Protein AF-A0A852L9F6-F1 (afdb_monomer_lite)

pLDDT: mean 70.41, std 18.65, range [31.23, 95.06]

Secondary structure (DSSP, 8-state):
---------------S---GGGG--S-----GGGPPPEEEEE--EE---TTT--HHHHHHHHHHTTS--TTGGGS-EE---EEEEE-PPPSS-SSEE-TTSPBPSS---TTSPPEEPPPPPPSSGGG-------

Structure (mmCIF, N/CA/C/O backbone):
data_AF-A0A852L9F6-F1
#
_entry.id   AF-A0A852L9F6-F1
#
loop_
_atom_site.group_PDB
_atom_site.id
_atom_site.type_symbol
_atom_site.label_atom_id
_atom_site.label_alt_id
_atom_site.label_comp_id
_atom_site.label_asym_id
_atom_site.label_entity_id
_atom_site.label_seq_id
_atom_site.pdbx_PDB_ins_code
_atom_site.Cartn_x
_atom_site.Cartn_y
_atom_site.Cartn_z
_atom_site.occupancy
_atom_site.B_iso_or_equiv
_atom_site.auth_seq_id
_atom_site.auth_comp_id
_atom_site.auth_asym_id
_atom_site.auth_atom_id
_atom_site.pdbx_PDB_model_num
ATOM 1 N N . GLU A 1 1 ? -8.440 -29.178 28.787 1.00 31.23 1 GLU A N 1
ATOM 2 C CA . GLU A 1 1 ? -7.084 -29.389 29.350 1.00 31.23 1 GLU A CA 1
ATOM 3 C C . GLU A 1 1 ? -6.124 -29.654 28.192 1.00 31.23 1 GLU A C 1
ATOM 5 O O . GLU A 1 1 ? -6.527 -30.386 27.310 1.00 31.23 1 GLU A O 1
ATOM 10 N N . ARG A 1 2 ? -4.923 -29.090 28.024 1.00 34.84 2 ARG A N 1
ATOM 11 C CA . ARG A 1 2 ? -4.051 -28.203 28.810 1.00 34.84 2 ARG A CA 1
ATOM 12 C C . ARG A 1 2 ? -3.375 -27.192 27.864 1.00 34.84 2 ARG A C 1
ATOM 14 O O . ARG A 1 2 ? -3.285 -27.401 26.662 1.00 34.84 2 ARG A O 1
ATOM 21 N N . LYS A 1 3 ? -2.952 -26.086 28.472 1.00 38.62 3 LYS A N 1
ATOM 22 C CA . LYS A 1 3 ? -2.401 -24.846 27.912 1.00 38.62 3 LYS A CA 1
ATOM 23 C C . LYS A 1 3 ? -1.037 -25.046 27.232 1.00 38.62 3 LYS A C 1
ATOM 25 O O . LYS A 1 3 ? -0.185 -25.726 27.791 1.00 38.62 3 LYS A O 1
ATOM 30 N N . GLY A 1 4 ? -0.799 -24.340 26.125 1.00 32.19 4 GLY A N 1
ATOM 31 C CA . GLY A 1 4 ? 0.541 -24.002 25.630 1.00 32.19 4 GLY A CA 1
ATOM 32 C C . GLY A 1 4 ? 0.842 -22.534 25.937 1.00 32.19 4 GLY A C 1
ATOM 33 O O . GLY A 1 4 ? 0.321 -21.642 25.274 1.00 32.19 4 GLY A O 1
ATOM 34 N N . SER A 1 5 ? 1.605 -22.298 27.004 1.00 32.66 5 SER A N 1
ATOM 35 C CA . SER A 1 5 ? 1.958 -20.986 27.554 1.00 32.66 5 SER A CA 1
ATOM 36 C C . SER A 1 5 ? 3.042 -20.312 26.707 1.00 32.66 5 SER A C 1
ATOM 38 O O . SER A 1 5 ? 4.211 -20.675 26.799 1.00 32.66 5 SER A O 1
ATOM 40 N N . TRP A 1 6 ? 2.675 -19.312 25.903 1.00 37.53 6 TRP A N 1
ATOM 41 C CA . TRP A 1 6 ? 3.629 -18.397 25.267 1.00 37.53 6 TRP A CA 1
ATOM 42 C C . TRP A 1 6 ? 4.021 -17.305 26.258 1.00 37.53 6 TRP A C 1
ATOM 44 O O . TRP A 1 6 ? 3.552 -16.174 26.181 1.00 37.53 6 TRP A O 1
ATOM 54 N N . SER A 1 7 ? 4.824 -17.652 27.258 1.00 41.47 7 SER A N 1
ATOM 55 C CA . SER A 1 7 ? 5.419 -16.682 28.180 1.00 41.47 7 SER A CA 1
ATOM 56 C C . SER A 1 7 ? 6.615 -17.315 28.875 1.00 41.47 7 SER A C 1
ATOM 58 O O . SER A 1 7 ? 6.469 -17.810 29.982 1.00 41.47 7 SER A O 1
ATOM 60 N N . GLU A 1 8 ? 7.777 -17.318 28.219 1.00 33.84 8 GLU A N 1
ATOM 61 C CA . GLU A 1 8 ? 9.081 -17.185 28.884 1.00 33.84 8 GLU A CA 1
ATOM 62 C C . GLU A 1 8 ? 10.215 -17.122 27.856 1.00 33.84 8 GLU A C 1
ATOM 64 O O . GLU A 1 8 ? 10.718 -18.132 27.375 1.00 33.84 8 GLU A O 1
ATOM 69 N N . ARG A 1 9 ? 10.662 -15.904 27.544 1.00 45.84 9 ARG A N 1
ATOM 70 C CA . ARG A 1 9 ? 12.093 -15.615 27.395 1.00 45.84 9 ARG A CA 1
ATOM 71 C C . ARG A 1 9 ? 12.316 -14.132 27.640 1.00 45.84 9 ARG A C 1
ATOM 73 O O . ARG A 1 9 ? 12.169 -13.289 26.762 1.00 45.84 9 ARG A O 1
ATOM 80 N N . ARG A 1 10 ? 12.606 -13.832 28.906 1.00 39.69 10 ARG A N 1
ATOM 81 C CA . ARG A 1 10 ? 13.077 -12.528 29.362 1.00 39.69 10 ARG A CA 1
ATOM 82 C C . ARG A 1 10 ? 14.424 -12.205 28.710 1.00 39.69 10 ARG A C 1
ATOM 84 O O . ARG A 1 10 ? 15.325 -13.033 28.707 1.00 39.69 10 ARG A O 1
ATOM 91 N N . ASN A 1 11 ? 14.512 -10.959 28.263 1.00 34.44 11 ASN A N 1
ATOM 92 C CA . ASN A 1 11 ? 15.626 -10.035 28.443 1.00 34.44 11 ASN A CA 1
ATOM 93 C C . ASN A 1 11 ? 17.034 -10.476 27.988 1.00 34.44 11 ASN A C 1
ATOM 95 O O . ASN A 1 11 ? 17.778 -11.112 28.729 1.00 34.44 11 ASN A O 1
ATOM 99 N N . SER A 1 12 ? 17.459 -9.958 26.834 1.00 34.72 12 SER A N 1
ATOM 100 C CA . SER A 1 12 ? 18.851 -9.537 26.650 1.00 34.72 12 SER A CA 1
ATOM 101 C C . SER A 1 12 ? 18.874 -8.179 25.947 1.00 34.72 12 SER A C 1
ATOM 103 O O . SER A 1 12 ? 18.806 -8.081 24.721 1.00 34.72 12 SER A O 1
ATOM 105 N N . SER A 1 13 ? 18.944 -7.125 26.750 1.00 40.19 13 SER A N 1
ATOM 106 C CA . SER A 1 13 ? 19.384 -5.796 26.350 1.00 40.19 13 SER A CA 1
ATOM 107 C C . SER A 1 13 ? 20.812 -5.860 25.799 1.00 40.19 13 SER A C 1
ATOM 109 O O . SER A 1 13 ? 21.743 -6.069 26.573 1.00 40.19 13 SER A O 1
ATOM 111 N N . ILE A 1 14 ? 20.993 -5.681 24.487 1.00 37.88 14 ILE A N 1
ATOM 112 C CA . ILE A 1 14 ? 22.196 -5.070 23.899 1.00 37.88 14 ILE A CA 1
ATOM 113 C C . ILE A 1 14 ? 21.945 -4.747 22.417 1.00 37.88 14 ILE A C 1
ATOM 115 O O . ILE A 1 14 ? 21.687 -5.628 21.597 1.00 37.88 14 ILE A O 1
ATOM 119 N N . VAL A 1 15 ? 21.935 -3.436 22.157 1.00 39.25 15 VAL A N 1
ATOM 120 C CA . VAL A 1 15 ? 22.547 -2.701 21.041 1.00 39.25 15 VAL A CA 1
ATOM 121 C C . VAL A 1 15 ? 22.519 -3.359 19.657 1.00 39.25 15 VAL A C 1
ATOM 123 O O . VAL A 1 15 ? 23.122 -4.400 19.418 1.00 39.25 15 VAL A O 1
ATOM 126 N N . GLY A 1 16 ? 21.945 -2.622 18.707 1.00 33.94 16 GLY A N 1
ATOM 127 C CA . GLY A 1 16 ? 22.268 -2.751 17.291 1.00 33.94 16 GLY A CA 1
ATOM 128 C C . GLY A 1 16 ? 21.168 -3.418 16.487 1.00 33.94 16 GLY A C 1
ATOM 129 O O . GLY A 1 16 ? 20.831 -4.577 16.712 1.00 33.94 16 GLY A O 1
ATOM 130 N N . ARG A 1 17 ? 20.631 -2.646 15.538 1.00 47.03 17 ARG A N 1
ATOM 131 C CA . ARG A 1 17 ? 19.847 -3.063 14.372 1.00 47.03 17 ARG A CA 1
ATOM 132 C C . ARG A 1 17 ? 20.191 -4.492 13.934 1.00 47.03 17 ARG A C 1
ATOM 134 O O . ARG A 1 17 ? 21.128 -4.703 13.173 1.00 47.03 17 ARG A O 1
ATOM 141 N N . ARG A 1 18 ? 19.432 -5.483 14.405 1.00 39.22 18 ARG A N 1
ATOM 142 C CA . ARG A 1 18 ? 19.470 -6.816 13.811 1.00 39.22 18 ARG A CA 1
ATOM 143 C C . ARG A 1 18 ? 18.536 -6.768 12.624 1.00 39.22 18 ARG A C 1
ATOM 145 O O . ARG A 1 18 ? 17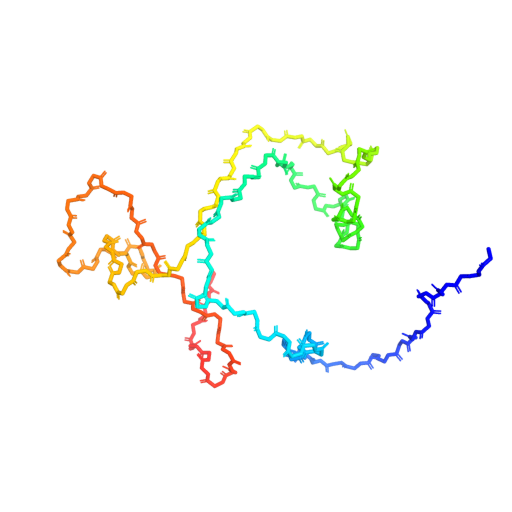.321 -6.717 12.788 1.00 39.22 18 ARG A O 1
ATOM 152 N N . SER A 1 19 ? 19.190 -6.674 11.473 1.00 44.94 19 SER A N 1
ATOM 153 C CA . SER A 1 19 ? 18.750 -7.081 10.150 1.00 44.94 19 SER A CA 1
ATOM 154 C C . SER A 1 19 ? 17.553 -8.035 10.176 1.00 44.94 19 SER A C 1
ATOM 156 O O . SER A 1 19 ? 17.467 -8.926 11.025 1.00 44.94 19 SER A O 1
ATOM 158 N N . LEU A 1 20 ? 16.675 -7.854 9.194 1.00 47.59 20 LEU A N 1
ATOM 159 C CA . LEU A 1 20 ? 15.485 -8.623 8.809 1.00 47.59 20 LEU A CA 1
ATOM 160 C C . LEU A 1 20 ? 15.703 -10.155 8.666 1.00 47.59 20 LEU A C 1
ATOM 162 O O . LEU A 1 20 ? 14.851 -10.872 8.168 1.00 47.59 20 LEU A O 1
ATOM 166 N N . GLU A 1 21 ? 16.827 -10.696 9.122 1.00 39.75 21 GLU A N 1
ATOM 167 C CA . GLU A 1 21 ? 17.219 -12.101 9.015 1.00 39.75 21 GLU A CA 1
ATOM 168 C C . GLU A 1 21 ? 16.556 -13.018 10.055 1.00 39.75 21 GLU A C 1
ATOM 170 O O . GLU A 1 21 ? 16.691 -14.234 9.969 1.00 39.75 21 GLU A O 1
ATOM 175 N N . ARG A 1 22 ? 15.831 -12.494 11.058 1.00 41.78 22 ARG A N 1
ATOM 176 C CA . ARG A 1 22 ? 15.248 -13.336 12.128 1.00 41.78 22 ARG A CA 1
ATOM 177 C C . ARG A 1 22 ? 13.808 -13.807 11.876 1.00 41.78 22 ARG A C 1
ATOM 179 O O . ARG A 1 22 ? 13.250 -14.477 12.739 1.00 41.78 22 ARG A O 1
ATOM 186 N N . THR A 1 23 ? 13.205 -13.511 10.723 1.00 43.00 23 THR A N 1
ATOM 187 C CA . THR A 1 23 ? 11.859 -14.016 10.372 1.00 43.00 23 THR A CA 1
ATOM 188 C C . THR A 1 23 ? 11.850 -15.136 9.329 1.00 43.00 23 THR A C 1
ATOM 190 O O . THR A 1 23 ? 10.775 -15.625 9.007 1.00 43.00 23 THR A O 1
ATOM 193 N N . THR A 1 24 ? 13.001 -15.604 8.833 1.00 44.25 24 THR A N 1
ATOM 194 C CA . THR A 1 24 ? 13.069 -16.684 7.823 1.00 44.25 24 THR A CA 1
ATOM 195 C C . THR A 1 24 ? 13.228 -18.089 8.417 1.00 44.25 24 THR A C 1
ATOM 197 O O . THR A 1 24 ? 13.617 -19.020 7.718 1.00 44.25 24 THR A O 1
ATOM 200 N N . SER A 1 25 ? 12.907 -18.303 9.700 1.00 43.66 25 SER A N 1
ATOM 201 C CA . SER A 1 25 ? 12.845 -19.658 10.266 1.00 43.66 25 SER A CA 1
ATOM 202 C C . SER A 1 25 ? 11.563 -20.365 9.802 1.00 43.66 25 SER A C 1
ATOM 204 O O . SER A 1 25 ? 10.591 -20.470 10.550 1.00 43.66 25 SER A O 1
ATOM 206 N N . GLY A 1 26 ? 11.559 -20.782 8.539 1.00 42.75 26 GLY A N 1
ATOM 207 C CA . GLY A 1 26 ? 10.450 -21.420 7.839 1.00 42.75 26 GLY A CA 1
ATOM 208 C C . GLY A 1 26 ? 10.653 -21.263 6.337 1.00 42.75 26 GLY A C 1
ATOM 209 O O . GLY A 1 26 ? 10.040 -20.397 5.726 1.00 42.75 26 GLY A O 1
ATOM 210 N N . ASP A 1 27 ? 11.555 -22.062 5.776 1.00 45.59 27 ASP A N 1
ATOM 211 C CA . ASP A 1 27 ? 12.017 -22.032 4.381 1.00 45.59 27 ASP A CA 1
ATOM 212 C C . ASP A 1 27 ? 10.959 -22.568 3.387 1.00 45.59 27 ASP A C 1
ATOM 214 O O . ASP A 1 27 ? 11.249 -23.342 2.483 1.00 45.59 27 ASP A O 1
ATOM 218 N N . GLU A 1 28 ? 9.696 -22.176 3.554 1.00 52.31 28 GLU A N 1
ATOM 219 C CA . GLU A 1 28 ? 8.714 -22.228 2.471 1.00 52.31 28 GLU A CA 1
ATOM 220 C C . GLU A 1 28 ? 8.853 -20.906 1.721 1.00 52.31 28 GLU A C 1
ATOM 222 O O . GLU A 1 28 ? 8.115 -19.946 1.957 1.00 52.31 28 GLU A O 1
ATOM 227 N N . ALA A 1 29 ? 9.863 -20.822 0.852 1.00 55.97 29 ALA A N 1
ATOM 228 C CA . ALA A 1 29 ? 9.942 -19.752 -0.128 1.00 55.97 29 ALA A CA 1
ATOM 229 C C . ALA A 1 29 ? 8.608 -19.734 -0.885 1.00 55.97 29 ALA A C 1
ATOM 231 O O . ALA A 1 29 ? 8.321 -20.644 -1.664 1.00 55.97 29 ALA A O 1
ATOM 232 N N . CYS A 1 30 ? 7.757 -18.743 -0.602 1.00 55.53 30 CYS A N 1
ATOM 233 C CA . CYS A 1 30 ? 6.468 -18.589 -1.262 1.00 55.53 30 CYS A CA 1
ATOM 234 C C . CYS A 1 30 ? 6.682 -18.744 -2.771 1.00 55.53 30 CYS A C 1
ATOM 236 O O . CYS A 1 30 ? 7.452 -17.984 -3.356 1.00 55.53 30 CYS A O 1
ATOM 238 N N . ASN A 1 31 ? 6.043 -19.730 -3.408 1.00 62.31 31 ASN A N 1
ATOM 239 C CA . ASN A 1 31 ? 6.213 -19.935 -4.842 1.00 62.31 31 ASN A CA 1
ATOM 240 C C . ASN A 1 31 ? 5.506 -18.810 -5.621 1.00 62.31 31 ASN A C 1
ATOM 242 O O . ASN A 1 31 ? 4.341 -18.923 -6.012 1.00 62.31 31 ASN A O 1
ATOM 246 N N . LEU A 1 32 ? 6.225 -17.705 -5.834 1.00 69.25 32 LEU A N 1
ATOM 247 C CA . LEU A 1 32 ? 5.723 -16.507 -6.509 1.00 69.25 32 LEU A CA 1
ATOM 248 C C . LEU A 1 32 ? 5.502 -16.729 -8.011 1.00 69.25 32 LEU A C 1
ATOM 250 O O . LEU A 1 32 ? 4.760 -15.971 -8.631 1.00 69.25 32 LEU A O 1
ATOM 254 N N . THR A 1 33 ? 6.083 -17.785 -8.595 1.00 72.69 33 THR A N 1
ATOM 255 C CA . THR A 1 33 ? 5.939 -18.087 -10.032 1.00 72.69 33 THR A CA 1
ATOM 256 C C . THR A 1 33 ? 4.508 -18.476 -10.412 1.00 72.69 33 THR A C 1
ATOM 258 O O . THR A 1 33 ? 4.087 -18.259 -11.544 1.00 72.69 33 THR A O 1
ATOM 261 N N . SER A 1 34 ? 3.729 -18.991 -9.455 1.00 78.38 34 SER A N 1
ATOM 262 C CA . SER A 1 34 ? 2.313 -19.346 -9.625 1.00 78.38 34 SER A CA 1
ATOM 263 C C . SER A 1 34 ? 1.346 -18.349 -8.976 1.00 78.38 34 SER A C 1
ATOM 265 O O . SER A 1 34 ? 0.175 -18.675 -8.758 1.00 78.38 34 SER A O 1
ATOM 267 N N . PHE A 1 35 ? 1.815 -17.149 -8.617 1.00 83.50 35 PHE A N 1
ATOM 268 C CA . PHE A 1 35 ? 0.985 -16.168 -7.925 1.00 83.50 35 PHE A CA 1
ATOM 269 C C . PHE A 1 35 ? -0.185 -15.715 -8.808 1.00 83.50 35 PHE A C 1
ATOM 271 O O . PHE A 1 35 ? -0.003 -15.159 -9.892 1.00 83.50 35 PHE A O 1
ATOM 278 N N . ARG A 1 36 ? -1.412 -15.938 -8.329 1.00 86.88 36 ARG A N 1
ATOM 279 C CA . ARG A 1 36 ? -2.619 -15.447 -8.997 1.00 86.88 36 ARG A CA 1
ATOM 280 C C . ARG A 1 36 ? -2.866 -13.996 -8.594 1.00 86.88 36 ARG A C 1
ATOM 282 O O . ARG A 1 36 ? -2.771 -13.708 -7.401 1.00 86.88 36 ARG A O 1
ATOM 289 N N . PRO A 1 37 ? -3.228 -13.108 -9.537 1.00 91.56 37 PRO A N 1
ATOM 290 C CA . PRO A 1 37 ? -3.582 -11.739 -9.204 1.00 91.56 37 PRO A CA 1
ATOM 291 C C . PRO A 1 37 ? -4.623 -11.674 -8.083 1.00 91.56 37 PRO A C 1
ATOM 293 O O . PRO A 1 37 ? -5.605 -12.419 -8.090 1.00 91.56 37 PRO A O 1
ATOM 296 N N . ALA A 1 38 ? -4.397 -10.784 -7.125 1.00 93.19 38 ALA A N 1
ATOM 297 C CA . ALA A 1 38 ? -5.240 -10.597 -5.958 1.00 93.19 38 ALA A CA 1
ATOM 298 C C . ALA A 1 38 ? -5.505 -9.109 -5.733 1.00 93.19 38 ALA A C 1
ATOM 300 O O . ALA A 1 38 ? -4.624 -8.270 -5.904 1.00 93.19 38 ALA A O 1
ATOM 301 N N . THR A 1 39 ? -6.716 -8.793 -5.292 1.00 94.56 39 THR A N 1
ATOM 302 C CA . THR A 1 39 ? -7.095 -7.443 -4.884 1.00 94.56 39 THR A CA 1
ATOM 303 C C . THR A 1 39 ? -7.293 -7.423 -3.376 1.00 94.56 39 THR A C 1
ATOM 305 O O . THR A 1 39 ? -8.104 -8.177 -2.840 1.00 94.56 39 THR A O 1
ATOM 308 N N . LEU A 1 40 ? -6.593 -6.523 -2.694 1.00 93.12 40 LEU A N 1
ATOM 309 C CA . LEU A 1 40 ? -6.827 -6.195 -1.296 1.00 93.12 40 LEU A CA 1
ATOM 310 C C . LEU A 1 40 ? -7.596 -4.882 -1.221 1.00 93.12 40 LEU A C 1
ATOM 312 O O . LEU A 1 40 ? -7.178 -3.870 -1.780 1.00 93.12 40 LEU A O 1
ATOM 316 N N . THR A 1 41 ? -8.705 -4.889 -0.494 1.00 93.19 41 THR A N 1
ATOM 317 C CA . THR A 1 41 ? -9.491 -3.684 -0.233 1.00 93.19 41 THR A CA 1
ATOM 318 C C . THR A 1 41 ? -9.421 -3.372 1.250 1.00 93.19 41 THR A C 1
ATOM 320 O O . THR A 1 41 ? -9.842 -4.173 2.082 1.00 93.19 41 THR A O 1
ATOM 323 N N . VAL A 1 42 ? -8.905 -2.194 1.578 1.00 90.62 42 VAL A N 1
ATOM 324 C CA . VAL A 1 42 ? -8.844 -1.663 2.937 1.00 90.62 42 VAL A CA 1
ATOM 325 C C . VAL A 1 42 ? -9.850 -0.524 3.043 1.00 90.62 42 VAL A C 1
ATOM 327 O O . VAL A 1 42 ? -9.823 0.415 2.252 1.00 90.62 42 VAL A O 1
ATOM 330 N N . THR A 1 43 ? -10.749 -0.613 4.019 1.00 89.25 43 THR A N 1
ATOM 331 C CA . THR A 1 43 ? -11.773 0.411 4.314 1.00 89.25 43 THR A CA 1
ATOM 332 C C . THR A 1 43 ? -11.699 0.918 5.752 1.00 89.25 43 THR A C 1
ATOM 334 O O . THR A 1 43 ? -12.418 1.834 6.133 1.00 89.25 43 THR A O 1
ATOM 337 N N . ASN A 1 44 ? -10.831 0.321 6.569 1.00 86.12 44 ASN A N 1
ATOM 338 C CA . ASN A 1 44 ? -10.725 0.603 7.997 1.00 86.12 44 ASN A CA 1
ATOM 339 C C . ASN A 1 44 ? -9.685 1.697 8.242 1.00 86.12 44 ASN A C 1
ATOM 341 O O . ASN A 1 44 ? -8.627 1.448 8.816 1.00 86.12 44 ASN A O 1
ATOM 345 N N . PHE A 1 45 ? -9.974 2.905 7.761 1.00 87.81 45 PHE A N 1
ATOM 346 C CA . PHE A 1 45 ? -9.142 4.070 8.033 1.00 87.81 45 PHE A CA 1
ATOM 347 C C . PHE A 1 45 ? -9.587 4.738 9.323 1.00 87.81 45 PHE A C 1
ATOM 349 O O . PHE A 1 45 ? -10.773 4.990 9.526 1.00 87.81 45 PHE A O 1
ATOM 356 N N . PHE A 1 46 ? -8.627 5.063 10.180 1.00 86.44 46 PHE A N 1
ATOM 357 C CA . PHE A 1 46 ? -8.867 5.772 11.427 1.00 86.44 46 PHE A CA 1
ATOM 358 C C . PHE A 1 46 ? -7.929 6.963 11.529 1.00 86.44 46 PHE A C 1
ATOM 360 O O . PHE A 1 46 ? -6.800 6.927 11.038 1.00 86.44 46 PHE A O 1
ATOM 367 N N . LYS A 1 47 ? -8.392 8.028 12.181 1.00 87.56 47 LYS A N 1
ATOM 368 C CA . LYS A 1 47 ? -7.540 9.172 12.490 1.00 87.56 47 LYS A CA 1
ATOM 369 C C . LYS A 1 47 ? -6.391 8.718 13.393 1.00 87.56 47 LYS A C 1
ATOM 371 O O . LYS A 1 47 ? -6.631 8.087 14.420 1.00 87.56 47 LYS A O 1
ATOM 376 N N . GLN A 1 48 ? -5.162 9.056 13.010 1.00 81.38 48 GLN A N 1
ATOM 377 C CA . GLN A 1 48 ? -3.978 8.798 13.822 1.00 81.38 48 GLN A CA 1
ATOM 378 C C . GLN A 1 48 ? -4.044 9.648 15.098 1.00 81.38 48 GLN A C 1
ATOM 380 O O . GLN A 1 48 ? -4.087 10.876 15.040 1.00 81.38 48 GLN A O 1
ATOM 385 N N . GLU A 1 49 ? -4.080 8.986 16.250 1.00 76.12 49 GLU A N 1
ATOM 386 C CA . GLU A 1 49 ? -4.146 9.610 17.576 1.00 76.12 49 GLU A CA 1
ATOM 387 C C . GLU A 1 49 ? -2.907 9.141 18.365 1.00 76.12 49 GLU A C 1
ATOM 389 O O . GLU A 1 49 ? -3.018 8.351 19.300 1.00 76.12 49 GLU A O 1
ATOM 394 N N . GLY A 1 50 ? -1.714 9.558 17.914 1.00 66.19 50 GLY A N 1
ATOM 395 C CA . GLY A 1 50 ? -0.411 9.015 18.342 1.00 66.19 50 GLY A CA 1
ATOM 396 C C . GLY A 1 50 ? -0.139 9.061 19.850 1.00 66.19 50 GLY A C 1
ATOM 397 O O . GLY A 1 50 ? 0.499 8.161 20.376 1.00 66.19 50 GLY A O 1
ATOM 398 N N . ASP A 1 51 ? -0.709 10.028 20.569 1.00 70.38 51 ASP A N 1
ATOM 399 C CA . ASP A 1 51 ? -0.550 10.131 22.030 1.00 70.38 51 ASP A CA 1
ATOM 400 C C . ASP A 1 51 ? -1.428 9.137 22.809 1.00 70.38 51 ASP A C 1
ATOM 402 O O . ASP A 1 51 ? -1.298 8.989 24.023 1.00 70.38 51 ASP A O 1
ATOM 406 N N . ARG A 1 52 ? -2.381 8.484 22.133 1.00 70.38 52 ARG A N 1
ATOM 407 C CA . ARG A 1 52 ? -3.394 7.620 22.758 1.00 70.38 52 ARG A CA 1
ATOM 408 C C . ARG A 1 52 ? -3.161 6.136 22.515 1.00 70.38 52 ARG A C 1
ATOM 410 O O . ARG A 1 52 ? -3.822 5.333 23.169 1.00 70.38 52 ARG A O 1
ATOM 417 N N . LEU A 1 53 ? -2.288 5.781 21.574 1.00 76.31 53 LEU A N 1
ATOM 418 C CA . LEU A 1 53 ? -2.065 4.409 21.131 1.00 76.31 53 LEU A CA 1
ATOM 419 C C . LEU A 1 53 ? -0.570 4.138 21.018 1.00 76.31 53 LEU A C 1
ATOM 421 O O . LEU A 1 53 ? 0.096 4.701 20.154 1.00 76.31 53 LEU A O 1
ATOM 425 N N . SER A 1 54 ? -0.064 3.256 21.875 1.00 82.94 54 SER A N 1
ATOM 426 C CA . SER A 1 54 ? 1.301 2.752 21.740 1.00 82.94 54 SER A CA 1
ATOM 427 C C . SER A 1 54 ? 1.406 1.735 20.597 1.00 82.94 54 SER A C 1
ATOM 429 O O . SER A 1 54 ? 0.404 1.127 20.209 1.00 82.94 54 SER A O 1
ATOM 431 N N . ASP A 1 55 ? 2.620 1.482 20.101 1.00 81.88 55 ASP A N 1
ATOM 432 C CA . ASP A 1 55 ? 2.871 0.423 19.110 1.00 81.88 55 ASP A CA 1
ATOM 433 C C . ASP A 1 55 ? 2.391 -0.951 19.608 1.00 81.88 55 ASP A C 1
ATOM 435 O O . ASP A 1 55 ? 1.794 -1.718 18.857 1.00 81.88 55 ASP A O 1
ATOM 439 N N . GLU A 1 56 ? 2.562 -1.237 20.902 1.00 85.00 56 GLU A N 1
ATOM 440 C CA . GLU A 1 56 ? 2.051 -2.454 21.549 1.00 85.00 56 GLU A CA 1
ATOM 441 C C . GLU A 1 56 ? 0.521 -2.570 21.461 1.00 85.00 56 GLU A C 1
ATOM 443 O O . GLU A 1 56 ? -0.019 -3.662 21.266 1.00 85.00 56 GLU A O 1
ATOM 448 N N . ASP A 1 57 ? -0.202 -1.455 21.577 1.00 80.94 57 ASP A N 1
ATOM 449 C CA . ASP A 1 57 ? -1.657 -1.446 21.414 1.00 80.94 57 ASP A CA 1
ATOM 450 C C . ASP A 1 57 ? -2.053 -1.641 19.947 1.00 80.94 57 ASP A C 1
ATOM 452 O O . ASP A 1 57 ? -2.990 -2.392 19.666 1.00 80.94 57 ASP A O 1
ATOM 456 N N . LEU A 1 58 ? -1.298 -1.060 19.005 1.00 81.38 58 LEU A N 1
ATOM 457 C CA . LEU A 1 58 ? -1.484 -1.295 17.569 1.00 81.38 58 LEU A CA 1
ATOM 458 C C . LEU A 1 58 ? -1.308 -2.779 17.210 1.00 81.38 58 LEU A C 1
ATOM 460 O O . LEU A 1 58 ? -2.139 -3.332 16.486 1.00 81.38 58 LEU A O 1
ATOM 464 N N . TYR A 1 59 ? -0.293 -3.456 17.759 1.00 82.81 59 TYR A N 1
ATOM 465 C CA . TYR A 1 59 ? -0.095 -4.894 17.544 1.00 82.81 59 TYR A CA 1
ATOM 466 C C . TYR A 1 59 ? -1.251 -5.733 18.095 1.00 82.81 59 TYR A C 1
ATOM 468 O O . TYR A 1 59 ? -1.732 -6.640 17.411 1.00 82.81 59 TYR A O 1
ATOM 476 N N . LYS A 1 60 ? -1.754 -5.412 19.294 1.00 81.94 60 LYS A N 1
ATOM 477 C CA . LYS A 1 60 ? -2.946 -6.078 19.851 1.00 81.94 60 LYS A CA 1
ATOM 478 C C . LYS A 1 60 ? -4.169 -5.869 18.959 1.00 81.94 60 LYS A C 1
ATOM 480 O O . LYS A 1 60 ? -4.950 -6.801 18.770 1.00 81.94 60 LYS A O 1
ATOM 485 N N . PHE A 1 61 ? -4.312 -4.693 18.346 1.00 77.94 61 PHE A N 1
ATOM 486 C CA . PHE A 1 61 ? -5.412 -4.446 17.415 1.00 77.94 61 PHE A CA 1
ATOM 487 C C . PHE A 1 61 ? -5.349 -5.317 16.177 1.00 77.94 61 PHE A C 1
ATOM 489 O O . PHE A 1 61 ? -6.403 -5.775 15.755 1.00 77.94 61 PHE A O 1
ATOM 496 N N . LEU A 1 62 ? -4.169 -5.600 15.618 1.00 79.81 62 LEU A N 1
ATOM 497 C CA . LEU A 1 62 ? -4.054 -6.478 14.447 1.00 79.81 62 LEU A CA 1
ATOM 498 C C . LEU A 1 62 ? -4.662 -7.864 14.702 1.00 79.81 62 LEU A C 1
ATOM 500 O O . LEU A 1 62 ? -5.325 -8.419 13.823 1.00 79.81 62 LEU A O 1
ATOM 504 N N . VAL A 1 63 ? -4.485 -8.393 15.915 1.00 79.81 63 VAL A N 1
ATOM 505 C CA . VAL A 1 63 ? -5.082 -9.665 16.347 1.00 79.81 63 VAL A CA 1
ATOM 506 C C . VAL A 1 63 ? -6.605 -9.552 16.412 1.00 79.81 63 VAL A C 1
ATOM 508 O O . VAL A 1 63 ? -7.329 -10.429 15.930 1.00 79.81 63 VAL A O 1
ATOM 511 N N . ASP A 1 64 ? -7.091 -8.440 16.956 1.00 73.88 64 ASP A N 1
ATOM 512 C CA . ASP A 1 64 ? -8.512 -8.191 17.144 1.00 73.88 64 ASP A CA 1
ATOM 513 C C . ASP A 1 64 ? -9.226 -7.672 15.891 1.00 73.88 64 ASP A C 1
ATOM 515 O O . ASP A 1 64 ? -10.447 -7.719 15.865 1.00 73.88 64 ASP A O 1
ATOM 519 N N . MET A 1 65 ? -8.537 -7.255 14.820 1.00 71.25 65 MET A N 1
ATOM 520 C CA . MET A 1 65 ? -9.173 -6.745 13.589 1.00 71.25 65 MET A CA 1
ATOM 521 C C . MET A 1 65 ? -10.133 -7.752 12.944 1.00 71.25 65 MET A C 1
ATOM 523 O O . MET A 1 65 ? -11.049 -7.362 12.223 1.00 71.25 65 MET A O 1
ATOM 527 N N . ARG A 1 66 ? -9.940 -9.055 13.193 1.00 71.25 66 ARG A N 1
ATOM 528 C CA . ARG A 1 66 ? -10.828 -10.124 12.703 1.00 71.25 66 ARG A CA 1
ATOM 529 C C . ARG A 1 66 ? -12.102 -10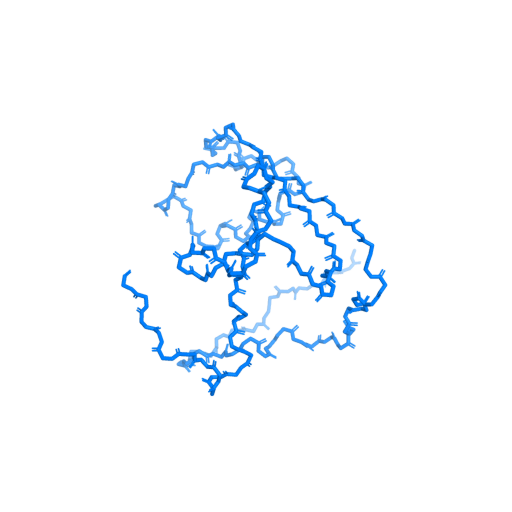.282 13.539 1.00 71.25 66 ARG A C 1
ATOM 531 O O . ARG A 1 66 ? -12.970 -11.072 13.178 1.00 71.25 66 ARG A O 1
ATOM 538 N N . ARG A 1 67 ? -12.208 -9.578 14.668 1.00 77.00 67 ARG A N 1
ATOM 539 C CA . ARG A 1 67 ? -13.330 -9.630 15.607 1.00 77.00 67 ARG A CA 1
ATOM 540 C C . ARG A 1 67 ? -13.889 -8.217 15.819 1.00 77.00 67 ARG A C 1
ATOM 542 O O . ARG A 1 67 ? -13.143 -7.245 15.837 1.00 77.00 67 ARG A O 1
ATOM 549 N N . PRO A 1 68 ? -15.203 -8.051 16.020 1.00 65.12 68 PRO A N 1
ATOM 550 C CA . PRO A 1 68 ? -15.743 -6.758 16.426 1.00 65.12 68 PRO A CA 1
ATOM 551 C C . PRO A 1 68 ? -15.272 -6.414 17.855 1.00 65.12 68 PRO A C 1
ATOM 553 O O . PRO A 1 68 ? -15.868 -6.858 18.834 1.00 65.12 68 PRO A O 1
ATOM 556 N N . SER A 1 69 ? -14.188 -5.640 17.981 1.00 68.00 69 SER A N 1
ATOM 557 C CA . SER A 1 69 ? -13.616 -5.198 19.263 1.00 68.00 69 SER A CA 1
ATOM 558 C C . SER A 1 69 ? -14.199 -3.852 19.718 1.00 68.00 69 SER A C 1
ATOM 560 O O . SER A 1 69 ? -14.495 -2.964 18.914 1.00 68.00 69 SER A O 1
ATOM 562 N N . SER A 1 70 ? -14.370 -3.682 21.032 1.00 64.62 70 SER A N 1
ATOM 563 C CA . SER A 1 70 ? -14.856 -2.431 21.632 1.00 64.62 70 SER A CA 1
ATOM 564 C C . SER A 1 70 ? -13.847 -1.285 21.523 1.00 64.62 70 SER A C 1
ATOM 566 O O . SER A 1 70 ? -14.248 -0.123 21.564 1.00 64.62 70 SER A O 1
ATOM 568 N N . VAL A 1 71 ? -12.556 -1.583 21.353 1.00 70.00 71 VAL A N 1
ATOM 569 C CA . VAL A 1 71 ? -11.502 -0.561 21.304 1.00 70.00 71 VAL A CA 1
ATOM 570 C C . VAL A 1 71 ? -11.476 0.146 19.951 1.00 70.00 71 VAL A C 1
ATOM 572 O O . VAL A 1 71 ? -11.367 1.369 19.920 1.00 70.00 71 VAL A O 1
ATOM 575 N N . LEU A 1 72 ? -11.698 -0.575 18.844 1.00 72.56 72 LEU A N 1
ATOM 576 C CA . LEU A 1 72 ? -11.802 0.033 17.508 1.00 72.56 72 LEU A CA 1
ATOM 577 C C . LEU A 1 72 ? -12.966 1.030 17.413 1.00 72.56 72 LEU A C 1
ATOM 579 O O . LEU A 1 72 ? -12.856 2.038 16.723 1.00 72.56 72 LEU A O 1
ATOM 583 N N . ARG A 1 73 ? -14.050 0.811 18.173 1.00 75.19 73 ARG A N 1
ATOM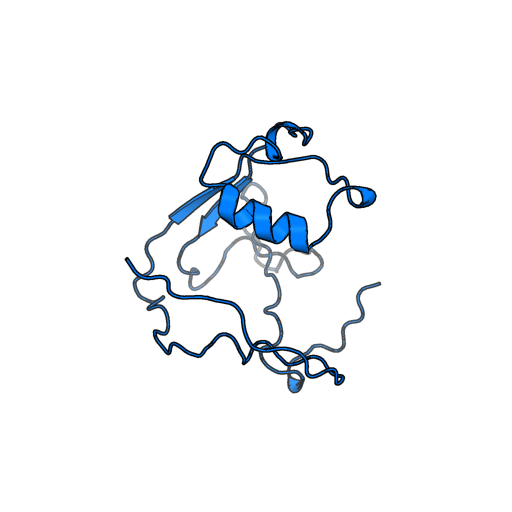 584 C CA . ARG A 1 73 ? -15.178 1.757 18.262 1.00 75.19 73 ARG A CA 1
ATOM 585 C C . ARG A 1 73 ? -14.803 3.105 18.887 1.00 75.19 73 ARG A C 1
ATOM 587 O O . ARG A 1 73 ? -15.548 4.063 18.720 1.00 75.19 73 ARG A O 1
ATOM 594 N N . ARG A 1 74 ? -13.687 3.187 19.624 1.00 78.06 74 ARG A N 1
ATOM 595 C CA . ARG A 1 74 ? -13.195 4.442 20.223 1.00 78.06 74 ARG A CA 1
ATOM 596 C C . ARG A 1 74 ? -12.393 5.286 19.233 1.00 78.06 74 ARG A C 1
ATOM 598 O O . ARG A 1 74 ? -12.172 6.466 19.498 1.00 78.06 74 ARG A O 1
ATOM 605 N N . LEU A 1 75 ? -11.943 4.699 18.124 1.00 82.19 75 LEU A N 1
ATOM 606 C CA . LEU A 1 75 ? -11.201 5.409 17.089 1.00 82.19 75 LEU A CA 1
ATOM 607 C C . LEU A 1 75 ? -12.163 6.165 16.177 1.00 82.19 75 LEU A C 1
ATOM 609 O O . LEU A 1 75 ? -13.256 5.688 15.878 1.00 82.19 75 LEU A O 1
ATOM 613 N N . ARG A 1 76 ? -11.751 7.344 15.702 1.00 87.88 76 ARG A N 1
ATOM 614 C CA . ARG A 1 76 ? -12.550 8.094 14.728 1.00 87.88 76 ARG A CA 1
ATOM 615 C C . ARG A 1 76 ? -12.316 7.541 13.324 1.00 87.88 76 ARG A C 1
ATOM 617 O O . ARG A 1 76 ? -11.184 7.661 12.848 1.00 87.88 76 ARG A O 1
ATOM 624 N N . PRO A 1 77 ? -13.338 6.961 12.667 1.00 88.00 77 PRO A N 1
ATOM 625 C CA . PRO A 1 77 ? -13.185 6.448 11.317 1.00 88.00 77 PRO A CA 1
ATOM 626 C C . PRO A 1 77 ? -13.009 7.600 10.324 1.00 88.00 77 PRO A C 1
ATOM 628 O O . PRO A 1 77 ? -13.578 8.681 10.485 1.00 88.00 77 PRO A O 1
ATOM 631 N N . ILE A 1 78 ? -12.229 7.348 9.282 1.00 92.06 78 ILE A N 1
ATOM 632 C CA . ILE A 1 78 ? -12.088 8.200 8.107 1.00 92.06 78 ILE A CA 1
ATOM 633 C C . ILE A 1 78 ? -12.771 7.464 6.958 1.00 92.06 78 ILE A C 1
ATOM 635 O O . ILE A 1 78 ? -12.496 6.293 6.710 1.00 92.06 78 ILE A O 1
ATOM 639 N N . THR A 1 79 ? -13.672 8.148 6.254 1.00 93.69 79 THR A N 1
ATOM 640 C CA . THR A 1 79 ? -14.342 7.562 5.088 1.00 93.69 79 THR A CA 1
ATOM 641 C C . THR A 1 79 ? -13.369 7.560 3.918 1.00 93.69 79 THR A C 1
ATOM 643 O O . THR A 1 79 ? -13.169 8.582 3.268 1.00 93.69 79 THR A O 1
ATOM 646 N N . ALA A 1 80 ? -12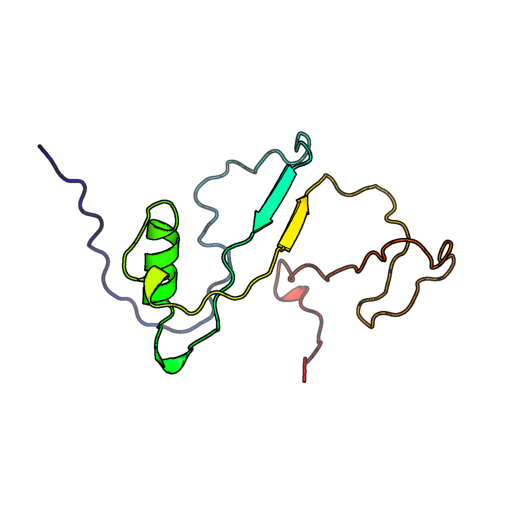.726 6.421 3.689 1.00 94.50 80 ALA A N 1
ATOM 647 C CA . ALA A 1 80 ? -11.797 6.214 2.592 1.00 94.50 80 ALA A CA 1
ATOM 648 C C . ALA A 1 80 ? -11.771 4.736 2.189 1.00 94.50 80 ALA A C 1
ATOM 650 O O . ALA A 1 80 ? -12.126 3.848 2.968 1.00 94.50 80 ALA A O 1
ATOM 651 N N . GLN A 1 81 ? -11.322 4.480 0.965 1.00 94.31 81 GLN A N 1
ATOM 652 C CA . GLN A 1 81 ? -11.071 3.142 0.455 1.00 94.31 81 GLN A CA 1
ATOM 653 C C . GLN A 1 81 ? -9.696 3.124 -0.204 1.00 94.31 81 GLN A C 1
ATOM 655 O O . GLN A 1 81 ? -9.376 3.987 -1.018 1.00 94.31 81 GLN A O 1
ATOM 660 N N . LEU A 1 82 ? -8.902 2.115 0.132 1.00 94.12 82 LEU A N 1
ATOM 661 C CA . LEU A 1 82 ? -7.643 1.814 -0.529 1.00 94.12 82 LEU A CA 1
ATOM 662 C C . LEU A 1 82 ? -7.766 0.446 -1.176 1.00 94.12 82 LEU A C 1
ATOM 664 O O . LEU A 1 82 ? -7.977 -0.557 -0.496 1.00 94.12 82 LEU A O 1
ATOM 668 N N . LYS A 1 83 ? -7.632 0.423 -2.497 1.00 95.06 83 LYS A N 1
ATOM 669 C CA . LYS A 1 83 ? -7.579 -0.799 -3.289 1.00 95.06 83 LYS A CA 1
ATOM 670 C C . LYS A 1 83 ? -6.135 -1.036 -3.715 1.00 95.06 83 LYS A C 1
ATOM 672 O O . LYS A 1 83 ? -5.524 -0.169 -4.338 1.00 95.06 83 LYS A O 1
ATOM 677 N N . ILE A 1 84 ? -5.604 -2.202 -3.378 1.00 93.12 84 ILE A N 1
ATOM 678 C CA . ILE A 1 84 ? -4.266 -2.648 -3.755 1.00 93.12 84 ILE A CA 1
ATOM 679 C C . ILE A 1 84 ? -4.444 -3.855 -4.664 1.00 93.12 84 ILE A C 1
ATOM 681 O O . ILE A 1 84 ? -4.949 -4.887 -4.233 1.00 93.12 84 ILE A O 1
ATOM 685 N N . ASP A 1 85 ? -4.037 -3.712 -5.918 1.00 90.62 85 ASP A N 1
ATOM 686 C CA . ASP A 1 85 ? -3.999 -4.814 -6.873 1.00 90.62 85 ASP A CA 1
ATOM 687 C C . ASP A 1 85 ? -2.572 -5.373 -6.897 1.00 90.62 85 ASP A C 1
ATOM 689 O O . ASP A 1 85 ? -1.611 -4.632 -7.106 1.00 90.62 85 ASP A O 1
ATOM 693 N N . ILE A 1 86 ? -2.442 -6.671 -6.632 1.00 89.94 86 ILE A N 1
ATOM 694 C CA . ILE A 1 86 ? -1.179 -7.406 -6.595 1.00 89.94 86 ILE A CA 1
ATOM 695 C C . ILE A 1 86 ? -1.216 -8.418 -7.732 1.00 89.94 86 ILE A C 1
ATOM 697 O O . ILE A 1 86 ? -2.143 -9.221 -7.824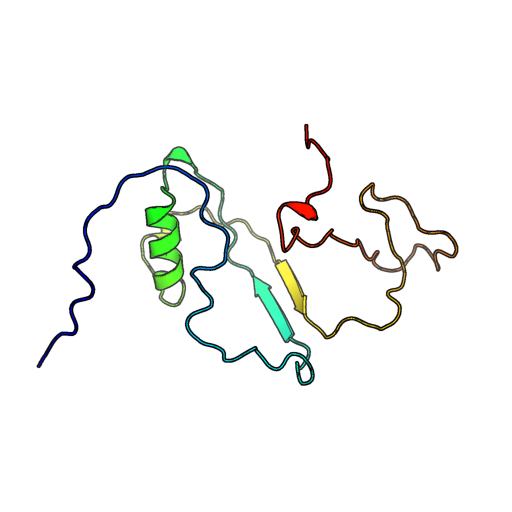 1.00 89.94 86 ILE A O 1
ATOM 701 N N . SER A 1 87 ? -0.209 -8.405 -8.592 1.00 88.00 87 SER A N 1
ATOM 702 C CA . SER A 1 87 ? -0.051 -9.349 -9.697 1.00 88.00 87 SER A CA 1
ATOM 703 C C . SER A 1 87 ? 1.434 -9.594 -9.952 1.00 88.00 87 SER A C 1
ATOM 705 O O . SER A 1 87 ? 2.257 -8.793 -9.500 1.00 88.00 87 SER A O 1
ATOM 707 N N . PRO A 1 88 ? 1.800 -10.656 -10.691 1.00 86.19 88 PRO A N 1
ATOM 708 C CA . PRO A 1 88 ? 3.153 -10.776 -11.215 1.00 86.19 88 PRO A CA 1
ATOM 709 C C . PRO A 1 88 ? 3.538 -9.510 -11.988 1.00 86.19 88 PRO A C 1
ATOM 711 O O . PRO A 1 88 ? 2.696 -8.919 -12.677 1.00 86.19 88 PRO A O 1
ATOM 714 N N . ALA A 1 89 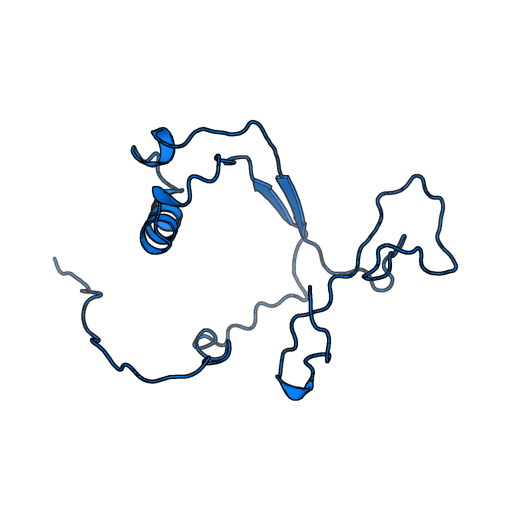? 4.790 -9.082 -11.839 1.00 82.50 89 ALA A N 1
ATOM 715 C CA . ALA A 1 89 ? 5.291 -7.918 -12.550 1.00 82.50 89 ALA A CA 1
ATOM 716 C C . ALA A 1 89 ? 5.329 -8.216 -14.061 1.00 82.50 89 ALA A C 1
ATOM 718 O O . ALA A 1 89 ? 5.771 -9.301 -14.452 1.00 82.50 89 ALA A O 1
ATOM 719 N N . PRO A 1 90 ? 4.862 -7.295 -14.920 1.00 83.38 90 PRO A N 1
ATOM 720 C CA . PRO A 1 90 ? 5.061 -7.430 -16.355 1.00 83.38 90 PRO A CA 1
ATOM 721 C C . PRO A 1 90 ? 6.553 -7.310 -16.688 1.00 83.38 90 PRO A C 1
ATOM 723 O O . PRO A 1 90 ? 7.288 -6.613 -15.993 1.00 83.38 90 PRO A O 1
ATOM 726 N N . GLU A 1 91 ? 6.986 -7.934 -17.785 1.00 82.50 91 GLU A N 1
ATOM 727 C CA . GLU A 1 91 ? 8.382 -7.861 -18.249 1.00 82.50 91 GLU A CA 1
ATOM 728 C C . GLU A 1 91 ? 8.821 -6.414 -18.528 1.00 82.50 91 GLU A C 1
ATOM 730 O O . GLU A 1 91 ? 9.942 -6.032 -18.213 1.00 82.50 91 GLU A O 1
ATOM 735 N N . ASN A 1 92 ? 7.910 -5.593 -19.062 1.00 81.19 92 ASN A N 1
ATOM 736 C CA . ASN A 1 92 ? 8.141 -4.179 -19.342 1.00 81.19 92 ASN A CA 1
ATOM 737 C C . ASN A 1 92 ? 6.977 -3.337 -18.795 1.00 81.19 92 ASN A C 1
ATOM 739 O O . ASN A 1 92 ? 5.929 -3.257 -19.443 1.00 81.19 92 ASN A O 1
ATOM 743 N N . PRO A 1 93 ? 7.107 -2.717 -17.607 1.00 80.81 93 PRO A N 1
ATOM 744 C CA . PRO A 1 93 ? 6.084 -1.809 -17.109 1.00 80.81 93 PRO A CA 1
ATOM 745 C C . PRO A 1 93 ? 5.963 -0.584 -18.027 1.00 80.81 93 PRO A C 1
ATOM 747 O O . PRO A 1 93 ? 6.952 -0.009 -18.477 1.00 80.81 93 PRO A O 1
ATOM 750 N N . HIS A 1 94 ? 4.726 -0.183 -18.317 1.00 80.31 94 HIS A N 1
ATOM 751 C CA . HIS A 1 94 ? 4.435 1.013 -19.103 1.00 80.31 94 HIS A CA 1
ATOM 752 C C . HIS A 1 94 ? 4.202 2.225 -18.191 1.00 80.31 94 HIS A C 1
ATOM 754 O O . HIS A 1 94 ? 3.860 2.078 -17.015 1.00 80.31 94 HIS A O 1
ATOM 760 N N . TYR A 1 95 ? 4.309 3.429 -18.763 1.00 86.00 95 TYR A N 1
ATOM 761 C CA . TYR A 1 95 ? 4.002 4.694 -18.076 1.00 86.00 95 TYR A CA 1
ATOM 762 C C . TYR A 1 95 ? 4.876 4.933 -16.835 1.00 86.00 95 TYR A C 1
ATOM 764 O O . TYR A 1 95 ? 4.396 5.397 -15.800 1.00 86.00 95 TYR A O 1
ATOM 772 N N . CYS A 1 96 ? 6.161 4.585 -16.927 1.00 85.94 96 CYS A N 1
ATOM 773 C CA . CYS A 1 96 ? 7.081 4.649 -15.799 1.00 85.94 96 CYS A CA 1
ATOM 774 C C . CYS A 1 96 ? 7.492 6.083 -15.449 1.00 85.94 96 CYS A C 1
ATOM 776 O O . CYS A 1 96 ? 7.868 6.878 -16.318 1.00 85.94 96 CYS A O 1
ATOM 778 N N . LEU A 1 97 ? 7.462 6.378 -14.153 1.00 87.44 97 LEU A N 1
ATOM 779 C CA . LEU A 1 97 ? 8.050 7.564 -13.549 1.00 87.44 97 LEU A CA 1
ATOM 780 C C . LEU A 1 97 ? 9.342 7.189 -12.818 1.00 87.44 97 LEU A C 1
ATOM 782 O O . LEU A 1 97 ? 9.403 6.144 -12.167 1.00 87.44 97 LEU A O 1
ATOM 786 N N . THR A 1 98 ? 10.338 8.071 -12.869 1.00 82.44 98 THR A N 1
ATOM 787 C CA . THR A 1 98 ? 11.534 7.981 -12.026 1.00 82.44 98 THR A CA 1
ATOM 788 C C . THR A 1 98 ? 11.163 8.154 -10.545 1.00 82.44 98 THR A C 1
ATOM 790 O O . THR A 1 98 ? 10.060 8.625 -10.225 1.00 82.44 98 THR A O 1
ATOM 793 N N . PRO A 1 99 ? 12.067 7.825 -9.604 1.00 80.56 99 PRO A N 1
ATOM 794 C CA . PRO A 1 99 ? 11.847 8.073 -8.179 1.00 80.56 99 PRO A CA 1
ATOM 795 C C . PRO A 1 99 ? 11.472 9.530 -7.848 1.00 80.56 99 PRO A C 1
ATOM 797 O O . PRO A 1 99 ? 10.666 9.751 -6.940 1.00 80.56 99 PRO A O 1
ATOM 800 N N . GLU A 1 100 ? 11.972 10.495 -8.628 1.00 83.56 100 GLU A N 1
ATOM 801 C CA . GLU A 1 100 ? 11.695 11.941 -8.565 1.00 83.56 100 GLU A CA 1
ATOM 802 C C . GLU A 1 100 ? 10.391 12.353 -9.273 1.00 83.56 100 GLU A C 1
ATOM 804 O O . GLU A 1 100 ? 10.118 13.542 -9.425 1.00 83.56 100 GLU A O 1
ATOM 809 N N . LEU A 1 101 ? 9.569 11.385 -9.691 1.00 86.88 101 LEU A N 1
ATOM 810 C CA . LEU A 1 101 ? 8.287 11.580 -10.378 1.00 86.88 101 LEU A CA 1
ATOM 811 C C . LEU A 1 101 ? 8.406 12.161 -11.801 1.00 86.88 101 LEU A C 1
ATOM 813 O O . LEU A 1 101 ? 7.440 12.724 -12.318 1.00 86.88 101 LEU A O 1
ATOM 817 N N . LEU A 1 102 ? 9.559 12.003 -12.460 1.00 85.50 102 LEU A N 1
ATOM 818 C CA . LEU A 1 102 ? 9.769 12.438 -13.847 1.00 85.50 102 LEU A CA 1
ATOM 819 C C . LEU A 1 102 ? 9.415 11.325 -14.840 1.00 85.50 102 LEU A C 1
ATOM 821 O O . LEU A 1 102 ? 9.641 10.153 -14.569 1.00 85.50 102 LEU A O 1
ATOM 825 N N . GLN A 1 103 ? 8.891 11.670 -16.016 1.00 88.12 103 GLN A N 1
ATOM 826 C CA . GLN A 1 103 ? 8.555 10.686 -17.054 1.00 88.12 103 GLN A CA 1
ATOM 827 C C . GLN A 1 103 ? 9.812 10.098 -17.712 1.00 88.12 103 GLN A C 1
ATOM 829 O O . GLN A 1 103 ? 10.697 10.838 -18.149 1.00 88.12 103 GLN A O 1
ATOM 834 N N . VAL A 1 104 ? 9.867 8.770 -17.844 1.00 84.06 104 VAL A N 1
ATOM 835 C CA . VAL A 1 104 ? 10.920 8.088 -18.616 1.00 84.06 104 VAL A CA 1
ATOM 836 C C . VAL A 1 104 ? 10.685 8.296 -20.121 1.00 84.06 104 VAL A C 1
ATOM 838 O O . VAL A 1 104 ? 9.548 8.273 -20.588 1.00 84.06 104 VAL A O 1
ATOM 841 N N . LYS A 1 105 ? 11.754 8.523 -20.902 1.00 78.19 105 LYS A N 1
ATOM 842 C CA . LYS A 1 105 ? 11.651 8.765 -22.354 1.00 78.19 105 LYS A CA 1
ATOM 843 C C . LYS A 1 105 ? 11.098 7.539 -23.095 1.00 78.19 105 LYS A C 1
ATOM 845 O O . LYS A 1 105 ? 11.455 6.411 -22.783 1.00 78.19 105 LYS A O 1
ATOM 850 N N . LEU A 1 106 ? 10.276 7.819 -24.111 1.00 76.25 106 LEU A N 1
ATOM 851 C CA . LEU A 1 106 ? 9.212 6.954 -24.650 1.00 76.25 106 LEU A CA 1
ATOM 852 C C . LEU A 1 106 ? 8.059 6.726 -23.655 1.00 76.25 106 LEU A C 1
ATOM 854 O O . LEU A 1 106 ? 7.615 5.601 -23.440 1.00 76.25 106 LEU A O 1
ATOM 858 N N . TYR A 1 107 ? 7.546 7.815 -23.072 1.00 79.94 107 TYR A N 1
ATOM 859 C CA . TYR A 1 107 ? 6.331 7.784 -22.260 1.00 79.94 107 TYR A CA 1
ATOM 860 C C . TYR A 1 107 ? 5.100 7.688 -23.185 1.00 79.94 107 TYR A C 1
ATOM 862 O O . TYR A 1 107 ? 4.903 8.589 -24.008 1.00 79.94 107 TYR A O 1
ATOM 870 N N . PRO A 1 108 ? 4.285 6.621 -23.102 1.00 75.25 108 PRO A N 1
ATOM 871 C CA . PRO A 1 108 ? 3.044 6.533 -23.869 1.00 75.25 108 PRO A CA 1
ATOM 872 C C . PRO A 1 108 ? 2.022 7.573 -23.362 1.00 75.25 108 PRO A C 1
ATOM 874 O O . PRO A 1 108 ? 2.260 8.205 -22.341 1.00 75.25 108 PRO A O 1
ATOM 877 N N . ASP A 1 109 ? 0.906 7.786 -24.073 1.00 77.50 109 ASP A N 1
ATOM 878 C CA . ASP A 1 109 ? -0.111 8.825 -23.778 1.00 77.50 109 ASP A CA 1
ATOM 879 C C . ASP A 1 109 ? -0.346 9.069 -22.264 1.00 77.50 109 ASP A C 1
ATOM 881 O O . ASP A 1 109 ? -0.537 8.140 -21.476 1.00 77.50 109 ASP A O 1
ATOM 885 N N . SER A 1 110 ? -0.359 10.341 -21.851 1.00 72.94 110 SER A N 1
ATOM 886 C CA . SER A 1 110 ? -0.448 10.787 -20.454 1.00 72.94 110 SER A CA 1
ATOM 887 C C . SER A 1 110 ? -1.793 10.514 -19.774 1.00 72.94 110 SER A C 1
ATOM 889 O O . SER A 1 110 ? -1.943 10.778 -18.581 1.00 72.94 110 SER A O 1
ATOM 891 N N . ARG A 1 111 ? -2.777 9.987 -20.506 1.00 79.12 111 ARG A N 1
ATOM 892 C CA . ARG A 1 111 ? -4.128 9.706 -19.997 1.00 79.12 111 ARG A CA 1
ATOM 893 C C . ARG A 1 111 ? -4.245 8.418 -19.178 1.00 79.12 111 ARG A C 1
ATOM 895 O O . ARG A 1 111 ? -5.310 8.162 -18.618 1.00 79.12 111 ARG A O 1
ATOM 902 N N . VAL A 1 112 ? -3.192 7.603 -19.104 1.00 80.31 112 VAL A N 1
ATOM 903 C CA . VAL A 1 112 ? -3.194 6.318 -18.383 1.00 80.31 112 VAL A CA 1
ATOM 904 C C . VAL A 1 112 ? -2.533 6.457 -17.008 1.00 80.31 112 VAL A C 1
ATOM 906 O O . VAL A 1 112 ? -1.676 7.313 -16.790 1.00 80.31 112 VAL A O 1
ATOM 909 N N . ARG A 1 113 ? -2.949 5.613 -16.052 1.00 84.56 113 ARG A N 1
ATOM 910 C CA . ARG A 1 113 ? -2.397 5.573 -14.691 1.00 84.56 113 ARG A CA 1
ATOM 911 C C . ARG A 1 113 ? -0.865 5.399 -14.738 1.00 84.56 113 ARG A C 1
ATOM 913 O O . ARG A 1 113 ? -0.411 4.423 -15.331 1.00 84.56 113 ARG A O 1
ATOM 920 N N . PRO A 1 114 ? -0.085 6.282 -14.088 1.00 87.25 114 PRO A N 1
ATOM 921 C CA . PRO A 1 114 ? 1.368 6.165 -14.058 1.00 87.25 114 PRO A CA 1
ATOM 922 C C . PRO A 1 114 ? 1.826 4.989 -13.189 1.00 87.25 114 PRO A C 1
ATOM 924 O O . PRO A 1 114 ? 1.187 4.648 -12.187 1.00 87.25 114 PRO A O 1
ATOM 927 N N . THR A 1 115 ? 2.984 4.435 -13.536 1.00 86.81 115 THR A N 1
ATOM 928 C CA . THR A 1 115 ? 3.700 3.421 -12.760 1.00 86.81 115 THR A CA 1
ATOM 929 C C . THR A 1 115 ? 4.906 4.086 -12.110 1.00 86.81 115 THR A C 1
ATOM 931 O O . THR A 1 115 ? 5.798 4.564 -12.802 1.00 86.81 115 THR A O 1
ATOM 934 N N . ARG A 1 116 ? 4.953 4.149 -10.779 1.00 84.12 116 ARG A N 1
ATOM 935 C CA . ARG A 1 116 ? 6.149 4.616 -10.067 1.00 84.12 116 ARG A CA 1
ATOM 936 C C . ARG A 1 116 ? 6.936 3.409 -9.590 1.00 84.12 116 ARG A C 1
ATOM 938 O O . ARG A 1 116 ? 6.397 2.594 -8.845 1.00 84.12 116 ARG A O 1
ATOM 945 N N . GLU A 1 117 ? 8.199 3.335 -9.982 1.00 73.56 117 GLU A N 1
ATOM 946 C CA . GLU A 1 117 ? 9.125 2.376 -9.397 1.00 73.56 117 GLU A CA 1
ATOM 947 C C . GLU A 1 117 ? 9.493 2.835 -7.981 1.00 73.56 117 GLU A C 1
ATOM 949 O O . GLU A 1 117 ? 9.871 3.989 -7.754 1.00 73.56 117 GLU A O 1
ATOM 954 N N . ILE A 1 118 ? 9.321 1.944 -7.007 1.00 72.94 118 ILE A N 1
ATOM 955 C CA . ILE A 1 118 ? 9.803 2.151 -5.644 1.00 72.94 118 ILE A CA 1
ATOM 956 C C . ILE A 1 118 ? 11.069 1.318 -5.533 1.00 72.94 118 ILE A C 1
ATOM 958 O O . ILE A 1 118 ? 11.026 0.116 -5.779 1.00 72.94 118 ILE A O 1
ATOM 962 N N . LEU A 1 119 ? 12.178 1.968 -5.182 1.00 67.00 119 LEU A N 1
ATOM 963 C CA . LEU A 1 119 ? 13.440 1.277 -4.952 1.00 67.00 119 LEU A CA 1
ATOM 964 C C . LEU A 1 119 ? 13.232 0.175 -3.915 1.00 67.00 119 LEU A C 1
ATOM 966 O O . LEU A 1 119 ? 12.684 0.427 -2.836 1.00 67.00 119 LEU A O 1
ATOM 970 N N . GLU A 1 120 ? 13.678 -1.034 -4.246 1.00 65.56 120 GLU A N 1
ATOM 971 C CA . GLU A 1 120 ? 13.718 -2.120 -3.279 1.00 65.56 120 GLU A CA 1
ATOM 972 C C . GLU A 1 120 ? 14.549 -1.688 -2.071 1.00 65.56 120 GLU A C 1
ATOM 974 O O . GLU A 1 120 ? 15.592 -1.035 -2.206 1.00 65.56 120 GLU A O 1
ATOM 979 N N . PHE A 1 121 ? 14.088 -2.053 -0.871 1.00 70.25 121 PHE A N 1
ATOM 980 C CA . PHE A 1 121 ? 14.946 -1.906 0.291 1.00 70.25 121 PHE A CA 1
ATOM 981 C C . PHE A 1 121 ? 16.197 -2.755 0.054 1.00 70.25 121 PHE A C 1
ATOM 983 O O . PHE A 1 121 ? 16.071 -3.929 -0.300 1.00 70.25 121 PHE A O 1
ATOM 990 N N . PRO A 1 122 ? 17.393 -2.185 0.246 1.00 68.31 122 PRO A N 1
ATOM 991 C CA . PRO A 1 122 ? 18.638 -2.897 0.037 1.00 68.31 122 PRO A CA 1
ATOM 992 C C . PRO A 1 122 ? 18.629 -4.198 0.831 1.00 68.31 122 PRO A C 1
ATOM 994 O O . PRO A 1 122 ? 18.600 -4.180 2.060 1.00 68.31 122 PRO A O 1
ATOM 997 N N . ALA A 1 123 ? 18.672 -5.336 0.136 1.00 66.00 123 ALA A N 1
ATOM 998 C CA . ALA A 1 123 ? 18.715 -6.640 0.796 1.00 66.00 123 ALA A CA 1
ATOM 999 C C . ALA A 1 123 ? 19.986 -6.813 1.650 1.00 66.00 123 ALA A C 1
ATOM 1001 O O . ALA A 1 123 ? 20.056 -7.688 2.509 1.00 66.00 123 ALA A O 1
ATOM 1002 N N . ARG A 1 124 ? 21.009 -5.985 1.397 1.00 68.75 124 ARG A N 1
ATOM 1003 C CA . ARG A 1 124 ? 22.246 -5.898 2.173 1.00 68.75 124 ARG A CA 1
ATOM 1004 C C . ARG A 1 124 ? 22.655 -4.444 2.328 1.00 68.75 124 ARG A C 1
ATOM 1006 O O . ARG A 1 124 ? 22.483 -3.658 1.399 1.00 68.75 124 ARG A O 1
ATOM 1013 N N . ASP A 1 125 ? 23.316 -4.141 3.441 1.00 67.94 125 ASP A N 1
ATOM 1014 C CA . ASP A 1 125 ? 23.834 -2.801 3.737 1.00 67.94 125 ASP A CA 1
ATOM 1015 C C . ASP A 1 125 ? 24.769 -2.263 2.638 1.00 67.94 125 ASP A C 1
ATOM 1017 O O . ASP A 1 125 ? 24.772 -1.072 2.348 1.00 67.94 125 ASP A O 1
ATOM 1021 N N . VAL A 1 126 ? 25.512 -3.147 1.962 1.00 69.88 126 VAL A N 1
ATOM 1022 C CA . VAL A 1 126 ? 26.411 -2.787 0.846 1.00 69.88 126 VAL A CA 1
ATOM 1023 C C . VAL A 1 126 ? 25.651 -2.223 -0.363 1.00 69.88 126 VAL A C 1
ATOM 1025 O O . VAL A 1 126 ? 26.219 -1.467 -1.145 1.00 69.88 126 VAL A O 1
ATOM 1028 N N . TYR A 1 127 ? 24.370 -2.568 -0.514 1.00 64.44 127 TYR A N 1
ATOM 1029 C CA . TYR A 1 127 ? 23.510 -2.081 -1.593 1.00 64.44 127 TYR A CA 1
ATOM 1030 C C . TYR A 1 127 ? 22.681 -0.863 -1.183 1.00 64.44 127 TYR A C 1
ATOM 1032 O O . TYR A 1 127 ? 21.851 -0.410 -1.968 1.00 64.44 127 TYR A O 1
ATOM 1040 N N . VAL A 1 128 ? 22.871 -0.338 0.035 1.00 69.94 128 VAL A N 1
ATOM 1041 C CA . VAL A 1 128 ? 22.182 0.876 0.470 1.00 69.94 128 VAL A CA 1
ATOM 1042 C C . VAL A 1 128 ? 22.729 2.052 -0.328 1.00 69.94 128 VAL A C 1
ATOM 1044 O O . VAL A 1 128 ? 23.910 2.379 -0.186 1.00 69.94 128 VAL A O 1
ATOM 1047 N N . PRO A 1 129 ? 21.909 2.702 -1.175 1.00 63.34 129 PRO A N 1
ATOM 1048 C CA . PRO A 1 129 ? 22.363 3.892 -1.866 1.00 63.34 129 PRO A CA 1
ATOM 1049 C C . PRO A 1 129 ? 22.700 4.962 -0.824 1.00 63.34 129 PRO A C 1
ATOM 1051 O O . PRO A 1 129 ? 22.020 5.091 0.196 1.00 63.34 129 PRO A O 1
ATOM 1054 N N . ASN A 1 130 ? 23.752 5.746 -1.070 1.00 60.41 130 ASN A N 1
ATOM 1055 C CA . ASN A 1 130 ? 24.118 6.868 -0.206 1.00 60.41 130 ASN A CA 1
ATOM 1056 C C . ASN A 1 130 ? 23.150 8.045 -0.429 1.00 60.41 130 ASN A C 1
ATOM 1058 O O . ASN A 1 130 ? 23.508 9.081 -0.983 1.00 60.41 130 ASN A O 1
ATOM 1062 N N . THR A 1 131 ? 21.889 7.839 -0.058 1.00 63.62 131 THR A N 1
ATOM 1063 C CA . THR A 1 131 ? 20.798 8.805 -0.156 1.00 63.62 131 THR A CA 1
ATOM 1064 C C . THR A 1 131 ? 20.360 9.200 1.245 1.00 63.62 131 THR A C 1
ATOM 1066 O O . THR A 1 131 ? 19.862 8.372 2.007 1.00 63.62 131 THR A O 1
ATOM 1069 N N . THR A 1 132 ? 20.522 10.472 1.589 1.00 46.88 132 THR A N 1
ATOM 1070 C CA . THR A 1 132 ? 19.940 11.075 2.789 1.00 46.88 132 THR A CA 1
ATOM 1071 C C . THR A 1 132 ? 18.580 11.673 2.434 1.00 46.88 132 THR A C 1
ATOM 1073 O O . THR A 1 132 ? 18.494 12.642 1.684 1.00 46.88 132 THR A O 1
ATOM 1076 N N . TYR A 1 133 ? 17.504 11.092 2.969 1.00 44.19 133 TYR A N 1
ATOM 1077 C CA . TYR A 1 133 ? 16.186 11.730 2.950 1.00 44.19 133 TYR A CA 1
ATOM 1078 C C . TYR A 1 133 ? 16.207 12.901 3.947 1.00 44.19 133 TYR A C 1
ATOM 1080 O O . TYR A 1 133 ? 16.627 12.717 5.091 1.00 44.19 133 TYR A O 1
ATOM 1088 N N . ARG A 1 134 ? 15.825 14.099 3.493 1.00 39.16 134 ARG A N 1
ATOM 1089 C CA . ARG A 1 134 ? 15.665 15.301 4.325 1.00 39.16 134 ARG A CA 1
ATOM 1090 C C . ARG A 1 134 ? 14.229 15.453 4.796 1.00 39.16 134 ARG A C 1
ATOM 1092 O O . ARG A 1 134 ? 13.328 15.137 3.989 1.00 39.16 134 ARG A O 1
#

Sequence (134 aa):
ERKGSWSERRNSSIVGRRSLERTTSGDEACNLTSFRPATLTVTNFFKQEGDRLSDEDLYKFLVDMRRPSSVLRRLRPITAQLKIDISPAPENPHYCLTPELLQVKLYPDSRVRPTREILEFPARDVYVPNTTYR

Foldseek 3Di:
DDDDDPDDDDDDDDDDDDPPPVPCPDPPPPPQVPDDKDKDKDQFAFPDPPVPADPVNVVVVVVCVVDPDPVSVVTHGDGDMDIDIDDPDDPDDAQEAEQVRHTDPVHPDPPDDHDYDDDDDPSDPVPDPPDDDD

Radius of gyration: 21.18 Å; chains: 1; bounding box: 42×45×54 Å

Organism: Urocolius indicus (NCBI:txid458196)

InterPro domains:
  IPR026791 Dedicator of cytokinesis [PTHR23317] (25-134)